Protein AF-A0A2A9JYS4-F1 (afdb_monomer)

Nearest PDB structures (foldseek):
  7wzg-assembly1_A  TM=6.982E-01  e=6.400E-04  Streptomyces sp.
  1y8c-assembly1_A  TM=6.536E-01  e=2.222E-03  Clostridium acetobutylicum ATCC 824
  7pd7-assembly1_A  TM=6.874E-01  e=1.437E-02  Chondromyces crocatus
  5bsz-assembly1_A  TM=6.233E-01  e=2.530E-02  Streptoalloteichus sp. ATCC 53650
  6uk5-assembly1_B  TM=5.119E-01  e=2.018E-02  Micromonospora echinospora

Radius of gyration: 18.84 Å; Cα contacts (8 Å, |Δi|>4): 203; chains: 1; bounding box: 40×36×52 Å

Secondary structure (DSSP, 8-state):
----HHHHHHHHT--TT-----S-GGGS-TT--S-----STTSB---S----EEEEEEEETTEEEEEEEEEPPP-TTSEEEEEEEEEETTTTEEEEEEEEEEB--HHHHHHHHHHTTEEEEEEESSTT-PBP-TTT-S--EEEEEETT-

pLDDT: mean 81.24, std 11.83, range [40.53, 94.44]

Sequence (149 aa):
MHLDPAETNRRAYDDARVEWRRGTAELIEPASADPVIMSGNVAMHLIGQDWQQEPTERTTAAGRLVESEATSTPDADGVVVHRWRTEYSDEGVVREGEEHLQFRSVEQVTEDLAAAGLAVDRVWSDWHGRPFDAAEHPLMIIEACPQGA

Solvent-accessible surface area (backbone atoms only — not comparable to full-atom values): 9393 Å² total; per-residue (Å²): 133,87,71,54,69,69,59,52,52,48,66,77,67,69,44,101,89,58,86,86,81,92,78,64,75,85,80,54,66,86,86,75,57,95,76,86,85,88,77,67,88,79,68,37,46,78,78,90,70,83,62,63,36,73,79,42,80,48,82,51,98,92,42,45,35,38,40,31,35,39,55,52,74,59,50,98,84,35,39,23,47,39,36,42,38,40,30,35,63,84,75,74,44,76,49,72,53,76,45,84,39,53,52,51,54,74,65,55,50,48,51,55,36,42,77,70,47,29,40,76,78,46,56,16,40,46,99,84,68,43,74,52,46,85,92,81,42,56,46,75,46,79,42,65,45,68,66,86,119

Structure (mmCIF, N/CA/C/O backbone):
data_AF-A0A2A9JYS4-F1
#
_entry.id   AF-A0A2A9JYS4-F1
#
loop_
_atom_site.group_PDB
_atom_site.id
_atom_site.type_symbol
_atom_site.label_atom_id
_atom_site.label_alt_id
_atom_site.label_comp_id
_atom_site.label_asym_id
_atom_site.label_entity_id
_atom_site.label_seq_id
_atom_site.pdbx_PDB_ins_code
_atom_site.Cartn_x
_atom_site.Cartn_y
_atom_site.Cartn_z
_atom_site.occupancy
_atom_site.B_iso_or_equiv
_atom_site.auth_seq_id
_atom_site.auth_comp_id
_atom_site.auth_asym_id
_atom_site.auth_atom_id
_atom_site.pdbx_PDB_model_num
ATOM 1 N N . MET A 1 1 ? -20.235 -9.780 18.565 1.00 40.53 1 MET A N 1
ATOM 2 C CA . MET A 1 1 ? -19.230 -10.552 17.801 1.00 40.53 1 MET A CA 1
ATOM 3 C C . MET A 1 1 ? -18.715 -9.626 16.714 1.00 40.53 1 MET A C 1
ATOM 5 O O . MET A 1 1 ? -19.437 -9.395 15.753 1.00 40.53 1 MET A O 1
ATOM 9 N N . HIS A 1 2 ? -17.565 -8.987 16.932 1.00 49.06 2 HIS A N 1
ATOM 10 C CA . HIS A 1 2 ? -16.958 -8.103 15.937 1.00 49.06 2 HIS A CA 1
ATOM 11 C C . HIS A 1 2 ? -16.395 -8.986 14.818 1.00 49.06 2 HIS A C 1
ATOM 13 O O . HIS A 1 2 ? -15.565 -9.855 15.090 1.00 49.06 2 HIS A O 1
ATOM 19 N N . LEU A 1 3 ? -16.940 -8.857 13.609 1.00 52.09 3 LEU A N 1
ATOM 20 C CA . LEU A 1 3 ? -16.437 -9.571 12.439 1.00 52.09 3 LEU A CA 1
ATOM 21 C C . LEU A 1 3 ? -15.068 -8.996 12.070 1.00 52.09 3 LEU A C 1
ATOM 23 O O . LEU A 1 3 ? -14.840 -7.799 12.221 1.00 52.09 3 LEU A O 1
ATOM 27 N N . ASP A 1 4 ? -14.178 -9.853 11.577 1.00 67.25 4 ASP A N 1
ATOM 28 C CA . ASP A 1 4 ? -12.921 -9.435 10.956 1.00 67.25 4 ASP A CA 1
ATOM 29 C C . ASP A 1 4 ? -13.219 -8.343 9.898 1.00 67.25 4 ASP A C 1
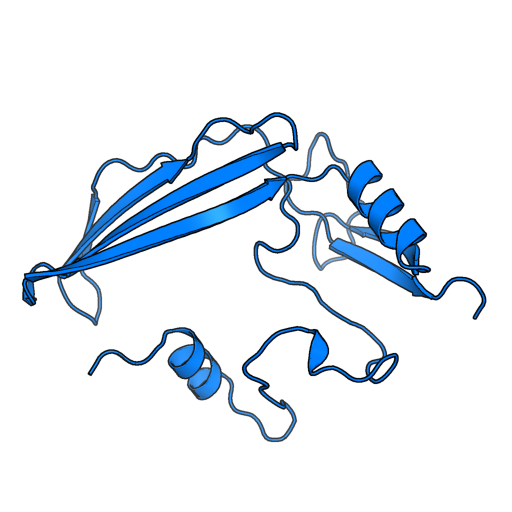ATOM 31 O O . ASP A 1 4 ? -14.125 -8.539 9.073 1.00 67.25 4 ASP A O 1
ATOM 35 N N . PRO A 1 5 ? -12.526 -7.186 9.903 1.00 58.88 5 PRO A N 1
ATOM 36 C CA . PRO A 1 5 ? -12.683 -6.155 8.878 1.00 58.88 5 PRO A CA 1
ATOM 37 C C . PRO A 1 5 ? -12.588 -6.704 7.448 1.00 58.88 5 PRO A C 1
ATOM 39 O O . PRO A 1 5 ? -13.357 -6.287 6.579 1.00 58.88 5 PRO A O 1
ATOM 42 N N . ALA A 1 6 ? -11.727 -7.700 7.208 1.00 67.00 6 ALA A N 1
ATOM 43 C CA . ALA A 1 6 ? -11.624 -8.367 5.912 1.00 67.00 6 ALA A CA 1
ATOM 44 C C . ALA A 1 6 ? -12.916 -9.117 5.548 1.00 67.00 6 ALA A C 1
ATOM 46 O O . ALA A 1 6 ? -13.370 -9.082 4.403 1.00 67.00 6 ALA A O 1
ATOM 47 N N . GLU A 1 7 ? -13.560 -9.753 6.527 1.00 71.75 7 GLU A N 1
ATOM 48 C CA . GLU A 1 7 ? -14.829 -10.451 6.327 1.00 71.75 7 GLU A CA 1
ATOM 49 C C . GLU A 1 7 ? -16.001 -9.474 6.142 1.00 71.75 7 GLU A C 1
ATOM 51 O O . GLU A 1 7 ? -16.920 -9.748 5.367 1.00 71.75 7 GLU A O 1
ATOM 56 N N . THR A 1 8 ? -15.946 -8.313 6.797 1.00 72.50 8 THR A N 1
ATOM 57 C CA . THR A 1 8 ? -16.911 -7.222 6.603 1.00 72.50 8 THR A CA 1
ATOM 58 C C . THR A 1 8 ? -16.819 -6.652 5.186 1.00 72.50 8 THR A C 1
ATOM 60 O O . THR A 1 8 ? -17.840 -6.553 4.504 1.00 72.50 8 THR A O 1
ATOM 63 N N . ASN A 1 9 ? -15.606 -6.364 4.704 1.00 69.38 9 ASN A N 1
ATOM 64 C CA . ASN A 1 9 ? -15.373 -5.885 3.340 1.00 69.38 9 ASN A CA 1
ATOM 65 C C . ASN A 1 9 ? -15.797 -6.917 2.292 1.00 69.38 9 ASN A C 1
ATOM 67 O O . ASN A 1 9 ? -16.526 -6.571 1.364 1.00 69.38 9 ASN A O 1
ATOM 71 N N . ARG A 1 10 ? -15.430 -8.195 2.471 1.00 78.62 10 ARG A N 1
ATOM 72 C CA . ARG A 1 10 ? -15.862 -9.272 1.570 1.00 78.62 10 ARG A CA 1
ATOM 73 C C . ARG A 1 10 ? -17.378 -9.284 1.401 1.00 78.62 10 ARG A C 1
ATOM 75 O O . ARG A 1 10 ? -17.862 -9.345 0.283 1.00 78.62 10 ARG A O 1
ATOM 82 N N . ARG A 1 11 ? -18.132 -9.214 2.505 1.00 76.06 11 ARG A N 1
ATOM 83 C CA . ARG A 1 11 ? -19.605 -9.238 2.467 1.00 76.06 11 ARG A CA 1
ATOM 84 C C . ARG A 1 11 ? -20.202 -8.009 1.787 1.00 76.06 11 ARG A C 1
ATOM 86 O O . ARG A 1 11 ? -21.232 -8.135 1.137 1.00 76.06 11 ARG A O 1
ATOM 93 N N . ALA A 1 12 ? -19.589 -6.838 1.955 1.00 76.44 12 ALA A N 1
ATOM 94 C CA . ALA A 1 12 ? -20.065 -5.603 1.336 1.00 76.44 12 ALA A CA 1
ATOM 95 C C . ALA A 1 12 ? -19.905 -5.605 -0.197 1.00 76.44 12 ALA A C 1
ATOM 97 O O . ALA A 1 12 ? -20.686 -4.951 -0.885 1.00 76.44 12 ALA A O 1
ATOM 98 N N . TYR A 1 13 ? -18.929 -6.355 -0.719 1.00 78.38 13 TYR A N 1
ATOM 99 C CA . TYR A 1 13 ? -18.567 -6.394 -2.139 1.00 78.38 13 TYR A CA 1
ATOM 100 C C . TYR A 1 13 ? -18.626 -7.814 -2.740 1.00 78.38 13 TYR A C 1
ATOM 102 O O . TYR A 1 13 ? -17.933 -8.106 -3.714 1.00 78.38 13 TYR A O 1
ATOM 110 N N . ASP A 1 14 ? -19.424 -8.711 -2.150 1.00 82.50 14 ASP A N 1
ATOM 111 C CA . ASP A 1 14 ? -19.579 -10.096 -2.611 1.00 82.50 14 ASP A CA 1
ATOM 112 C C . ASP A 1 14 ? -20.381 -10.104 -3.928 1.00 82.50 14 ASP A C 1
ATOM 114 O O . ASP A 1 14 ? -21.553 -9.723 -3.961 1.00 82.50 14 ASP A O 1
ATOM 118 N N . ASP A 1 15 ? -19.746 -10.505 -5.028 1.00 89.56 15 ASP A N 1
ATOM 119 C CA . ASP A 1 15 ? -20.328 -10.567 -6.374 1.00 89.56 15 ASP A CA 1
ATOM 120 C C . ASP A 1 15 ? -19.851 -11.859 -7.047 1.00 89.56 15 ASP A C 1
ATOM 122 O O . ASP A 1 15 ? -18.709 -12.275 -6.866 1.00 89.56 15 ASP A O 1
ATOM 126 N N . ALA A 1 16 ? -20.702 -12.491 -7.861 1.00 88.94 16 ALA A N 1
ATOM 127 C CA . ALA A 1 16 ? -20.376 -13.745 -8.550 1.00 88.94 16 ALA A CA 1
ATOM 128 C C . ALA A 1 16 ? -19.165 -13.643 -9.503 1.00 88.94 16 ALA A C 1
ATOM 130 O O . ALA A 1 16 ? -18.637 -14.665 -9.935 1.00 88.94 16 ALA A O 1
ATOM 131 N N . ARG A 1 17 ? -18.743 -12.424 -9.854 1.00 89.81 17 ARG A N 1
ATOM 132 C CA . ARG A 1 17 ? -17.567 -12.136 -10.686 1.00 89.81 17 ARG A CA 1
ATOM 133 C C . ARG A 1 17 ? -16.278 -11.961 -9.879 1.00 89.81 17 ARG A C 1
ATOM 135 O O . ARG A 1 17 ? -15.228 -11.777 -10.485 1.00 89.81 17 ARG A O 1
ATOM 142 N N . VAL A 1 18 ? -16.350 -11.971 -8.548 1.00 86.81 18 VAL A N 1
ATOM 143 C CA . VAL A 1 18 ? -15.218 -11.703 -7.655 1.00 86.81 18 VAL A CA 1
ATOM 144 C C . VAL A 1 18 ? -14.903 -12.951 -6.837 1.00 86.81 18 VAL A C 1
ATOM 146 O O . VAL A 1 18 ? -15.720 -13.418 -6.046 1.00 86.81 18 VAL A O 1
ATOM 149 N N . GLU A 1 19 ? -13.690 -13.477 -6.997 1.00 87.62 19 GLU A N 1
ATOM 150 C CA . GLU A 1 19 ? -13.173 -14.542 -6.142 1.00 87.62 19 GLU A CA 1
ATOM 151 C C . GLU A 1 19 ? -12.346 -13.942 -4.999 1.00 87.62 19 GLU A C 1
ATOM 153 O O . GLU A 1 19 ? -11.346 -13.262 -5.223 1.00 87.62 19 GLU A O 1
ATOM 158 N N . TRP A 1 20 ? -12.742 -14.227 -3.759 1.00 86.38 20 TRP A N 1
ATOM 159 C CA . TRP A 1 20 ? -12.010 -13.805 -2.567 1.00 86.38 20 TRP A CA 1
ATOM 160 C C . TRP A 1 20 ? -11.139 -14.946 -2.040 1.00 86.38 20 TRP A C 1
ATOM 162 O O . TRP A 1 20 ? -11.658 -15.966 -1.583 1.00 86.38 20 TRP A O 1
ATOM 172 N N . ARG A 1 21 ? -9.816 -14.757 -2.038 1.00 85.94 21 ARG A N 1
ATOM 173 C CA . ARG A 1 21 ? -8.851 -15.709 -1.464 1.00 85.94 21 ARG A CA 1
ATOM 174 C C . ARG A 1 21 ? -8.240 -15.141 -0.186 1.00 85.94 21 ARG A C 1
ATOM 176 O O . ARG A 1 21 ? -7.667 -14.057 -0.201 1.00 85.94 21 ARG A O 1
ATOM 183 N N . ARG A 1 22 ? -8.342 -15.875 0.927 1.00 83.31 22 ARG A N 1
ATOM 184 C CA . ARG A 1 22 ? -7.652 -15.537 2.183 1.00 83.31 22 ARG A CA 1
ATOM 185 C C . ARG A 1 22 ? -6.298 -16.242 2.221 1.00 83.31 22 ARG A C 1
ATOM 187 O O . ARG A 1 22 ? -6.262 -17.463 2.335 1.00 83.31 22 ARG A O 1
ATOM 194 N N . GLY A 1 23 ? -5.208 -15.481 2.187 1.00 82.62 23 GLY A N 1
ATOM 195 C CA . GLY A 1 23 ? -3.847 -16.005 2.297 1.00 82.62 23 GLY A CA 1
ATOM 196 C C . GLY A 1 23 ? -2.808 -15.017 1.780 1.00 82.62 23 GLY A C 1
ATOM 197 O O . GLY A 1 23 ? -3.050 -13.813 1.772 1.00 82.62 23 GLY A O 1
ATOM 198 N N . THR A 1 24 ? -1.656 -15.535 1.364 1.00 79.12 24 THR A N 1
ATOM 199 C CA . THR A 1 24 ? -0.586 -14.770 0.710 1.00 79.12 24 THR A CA 1
ATOM 200 C C . THR A 1 24 ? -0.737 -14.835 -0.813 1.00 79.12 24 THR A C 1
ATOM 202 O O . THR A 1 24 ? -1.517 -15.633 -1.341 1.00 79.12 24 THR A O 1
ATOM 205 N N . ALA A 1 25 ? 0.034 -14.018 -1.537 1.00 74.88 25 ALA A N 1
ATOM 206 C CA . ALA A 1 25 ? 0.056 -14.032 -3.003 1.00 74.88 25 ALA A CA 1
ATOM 207 C C . ALA A 1 25 ? 0.495 -15.387 -3.600 1.00 74.88 25 ALA A C 1
ATOM 209 O O . ALA A 1 25 ? 0.239 -15.642 -4.769 1.00 74.88 25 ALA A O 1
ATOM 210 N N . GLU A 1 26 ? 1.076 -16.286 -2.797 1.00 81.50 26 GLU A N 1
ATOM 211 C CA . GLU A 1 26 ? 1.437 -17.654 -3.200 1.00 81.50 26 GLU A CA 1
ATOM 212 C C . GLU A 1 26 ? 0.223 -18.504 -3.619 1.00 81.50 26 GLU A C 1
ATOM 214 O O . GLU A 1 26 ? 0.382 -19.523 -4.282 1.00 81.50 26 GLU A O 1
ATOM 219 N N . LEU A 1 27 ? -0.999 -18.089 -3.262 1.00 84.69 27 LEU A N 1
ATOM 220 C CA . LEU A 1 27 ? -2.245 -18.722 -3.716 1.00 84.69 27 LEU A CA 1
ATOM 221 C C . LEU A 1 27 ? -2.661 -18.312 -5.143 1.00 84.69 27 LEU A C 1
ATOM 223 O O . LEU A 1 27 ? -3.727 -18.719 -5.619 1.00 84.69 27 LEU A O 1
ATOM 227 N N . ILE A 1 28 ? -1.897 -17.442 -5.803 1.00 83.38 28 ILE A N 1
ATOM 228 C CA . ILE A 1 28 ? -2.181 -16.951 -7.151 1.00 83.38 28 ILE A CA 1
ATOM 229 C C . ILE A 1 28 ? -1.248 -17.671 -8.123 1.00 83.38 28 ILE A C 1
ATOM 231 O O . ILE A 1 28 ? -0.033 -17.501 -8.073 1.00 83.38 28 ILE A O 1
ATOM 235 N N . GLU A 1 29 ? -1.830 -18.470 -9.018 1.00 85.50 29 GLU A N 1
ATOM 236 C CA . GLU A 1 29 ? -1.083 -19.137 -10.087 1.00 85.50 29 GLU A CA 1
ATOM 237 C C . GLU A 1 29 ? -0.360 -18.091 -10.960 1.00 85.50 29 GLU A C 1
ATOM 239 O O . GLU A 1 29 ? -0.981 -17.088 -11.346 1.00 85.50 29 GLU A O 1
ATOM 244 N N . PRO A 1 30 ? 0.923 -18.294 -11.306 1.00 78.75 30 PRO A N 1
ATOM 245 C CA . PRO A 1 30 ? 1.646 -17.387 -12.191 1.00 78.75 30 PRO A CA 1
ATOM 246 C C . PRO A 1 30 ? 0.905 -17.165 -13.516 1.00 78.75 30 PRO A C 1
ATOM 248 O O . PRO A 1 30 ? 0.377 -18.108 -14.103 1.00 78.75 30 PRO A O 1
ATOM 251 N N . ALA A 1 31 ? 0.875 -15.916 -13.992 1.00 78.50 31 ALA A N 1
ATOM 252 C CA . ALA A 1 31 ? 0.206 -15.515 -15.237 1.00 78.50 31 ALA A CA 1
ATOM 253 C C . ALA A 1 31 ? -1.301 -15.867 -15.321 1.00 78.50 31 ALA A C 1
ATOM 255 O O . ALA A 1 31 ? -1.849 -15.992 -16.413 1.00 78.50 31 ALA A O 1
ATOM 256 N N . SER A 1 32 ? -1.989 -16.011 -14.180 1.00 84.31 32 SER A N 1
ATOM 257 C CA . SER A 1 32 ? -3.441 -16.271 -14.136 1.00 84.31 32 SER A CA 1
ATOM 258 C C . SER A 1 32 ? -4.326 -15.020 -14.241 1.00 84.31 32 SER A C 1
ATOM 260 O O . SER A 1 32 ? -5.551 -15.143 -14.232 1.00 84.31 32 SER A O 1
ATOM 262 N N . ALA A 1 33 ? -3.729 -13.830 -14.352 1.00 81.94 33 ALA A N 1
ATOM 263 C CA . ALA A 1 33 ? -4.426 -12.556 -14.496 1.00 81.94 33 ALA A CA 1
ATOM 264 C C . ALA A 1 33 ? -3.744 -11.678 -15.555 1.00 81.94 33 ALA A C 1
ATOM 266 O O . ALA A 1 33 ? -2.516 -11.682 -15.651 1.00 81.94 33 ALA A O 1
ATOM 267 N N . ASP A 1 34 ? -4.542 -10.917 -16.313 1.00 77.94 34 ASP A N 1
ATOM 268 C CA . ASP A 1 34 ? -4.040 -9.980 -17.326 1.00 77.94 34 ASP A CA 1
ATOM 269 C C . ASP A 1 34 ? -3.415 -8.728 -16.664 1.00 77.94 34 ASP A C 1
ATOM 271 O O . ASP A 1 34 ? -2.266 -8.408 -16.961 1.00 77.94 34 ASP A O 1
ATOM 275 N N . PRO A 1 35 ? -4.101 -8.051 -15.714 1.00 78.75 35 PRO A N 1
ATOM 276 C CA . PRO A 1 35 ? -3.457 -7.135 -14.776 1.00 78.75 35 PRO A CA 1
ATOM 277 C C . PRO A 1 35 ? -3.441 -7.678 -13.340 1.00 78.75 35 PRO A C 1
ATOM 279 O O . PRO A 1 35 ? -4.407 -8.275 -12.860 1.00 78.75 35 PRO A O 1
ATOM 282 N N . VAL A 1 36 ? -2.375 -7.358 -12.606 1.00 76.62 36 VAL A N 1
ATOM 283 C CA . VAL A 1 36 ? -2.320 -7.492 -11.144 1.00 76.62 36 VAL A CA 1
ATOM 284 C C . VAL A 1 36 ? -2.295 -6.095 -10.537 1.00 76.62 36 VAL A C 1
ATOM 286 O O . VAL A 1 36 ? -1.443 -5.281 -10.877 1.00 76.62 36 VAL A O 1
ATOM 289 N N . ILE A 1 37 ? -3.229 -5.817 -9.627 1.00 72.75 37 ILE A N 1
ATOM 290 C CA . ILE A 1 37 ? -3.283 -4.550 -8.895 1.00 72.75 37 ILE A CA 1
ATOM 291 C C . ILE A 1 37 ? -2.839 -4.812 -7.458 1.00 72.75 37 ILE A C 1
ATOM 293 O O . ILE A 1 37 ? -3.496 -5.545 -6.721 1.00 72.75 37 ILE A O 1
ATOM 297 N N . MET A 1 38 ? -1.740 -4.182 -7.050 1.00 69.56 38 MET A N 1
ATOM 298 C CA . MET A 1 38 ? -1.296 -4.152 -5.657 1.00 69.56 38 MET A CA 1
ATOM 299 C C . MET A 1 38 ? -1.726 -2.813 -5.055 1.00 69.56 38 MET A C 1
ATOM 301 O O . MET A 1 38 ? -1.036 -1.809 -5.188 1.00 69.56 38 MET A O 1
ATOM 305 N N . SER A 1 39 ? -2.912 -2.789 -4.444 1.00 60.16 39 SER A N 1
ATOM 306 C CA . SER A 1 39 ? -3.493 -1.603 -3.801 1.00 60.16 39 SER A CA 1
ATOM 307 C C . SER A 1 39 ? -3.696 -1.830 -2.303 1.00 60.16 39 SER A C 1
ATOM 309 O O . SER A 1 39 ? -4.019 -2.940 -1.885 1.00 60.16 39 SER A O 1
ATOM 311 N N . GLY A 1 40 ? -3.553 -0.773 -1.506 1.00 53.66 40 GLY A N 1
ATOM 312 C CA . GLY A 1 40 ? -3.313 -0.857 -0.059 1.00 53.66 40 GLY A CA 1
ATOM 313 C C . GLY A 1 40 ? -1.832 -0.614 0.219 1.00 53.66 40 GLY A C 1
ATOM 314 O O . GLY A 1 40 ? -1.067 -0.560 -0.735 1.00 53.66 40 GLY A O 1
ATOM 315 N N . ASN A 1 41 ? -1.433 -0.425 1.477 1.00 56.69 41 ASN A N 1
ATOM 316 C CA . ASN A 1 41 ? -0.102 0.021 1.943 1.00 56.69 41 ASN A CA 1
ATOM 317 C C . ASN A 1 41 ? 1.091 -0.921 1.597 1.00 56.69 41 ASN A C 1
ATOM 319 O O . ASN A 1 41 ? 1.969 -1.164 2.414 1.00 56.69 41 ASN A O 1
ATOM 323 N N . VAL A 1 42 ? 1.114 -1.492 0.396 1.00 54.91 42 VAL A N 1
ATOM 324 C CA . VAL A 1 42 ? 1.987 -2.560 -0.098 1.00 54.91 42 VAL A CA 1
ATOM 325 C C . VAL A 1 42 ? 3.248 -1.984 -0.760 1.00 54.91 42 VAL A C 1
ATOM 327 O O . VAL A 1 42 ? 4.326 -2.576 -0.701 1.00 54.91 42 VAL A O 1
ATOM 330 N N . ALA A 1 43 ? 3.139 -0.796 -1.352 1.00 51.97 43 ALA A N 1
ATOM 331 C CA . ALA A 1 43 ? 4.260 0.064 -1.706 1.00 51.97 43 ALA A CA 1
ATOM 332 C C . ALA A 1 43 ? 3.798 1.503 -1.490 1.00 51.97 43 ALA A C 1
ATOM 334 O O . ALA A 1 43 ? 2.957 2.008 -2.232 1.00 51.97 43 ALA A O 1
ATOM 335 N N . MET A 1 44 ? 4.276 2.137 -0.427 1.00 54.88 44 MET A N 1
ATOM 336 C CA . MET A 1 44 ? 3.915 3.516 -0.125 1.00 54.88 44 MET A CA 1
ATOM 337 C C . MET A 1 44 ? 5.086 4.444 -0.430 1.00 54.88 44 MET A C 1
ATOM 339 O O . MET A 1 44 ? 6.242 4.087 -0.214 1.00 54.88 44 MET A O 1
ATOM 343 N N . HIS A 1 45 ? 4.772 5.657 -0.874 1.00 50.03 45 HIS A N 1
ATOM 344 C CA . HIS A 1 45 ? 5.679 6.800 -0.857 1.00 50.03 45 HIS A CA 1
ATOM 345 C C . HIS A 1 45 ? 5.110 7.793 0.161 1.00 50.0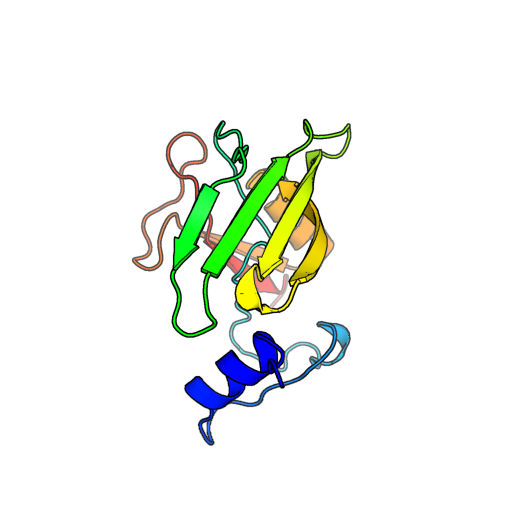3 45 HIS A C 1
ATOM 347 O O . HIS A 1 45 ? 3.960 8.207 0.036 1.00 50.03 45 HIS A O 1
ATOM 353 N N . LEU A 1 46 ? 5.860 8.138 1.210 1.00 52.91 46 LEU A N 1
ATOM 354 C CA . LEU A 1 46 ? 5.455 9.187 2.150 1.00 52.91 46 LEU A CA 1
ATOM 355 C C . LEU A 1 46 ? 6.356 10.397 1.976 1.00 52.91 46 LEU A C 1
ATOM 357 O O . LEU A 1 46 ? 7.568 10.326 2.165 1.00 52.91 46 LEU A O 1
ATOM 361 N N . ILE A 1 47 ? 5.734 11.539 1.700 1.00 49.16 47 ILE A N 1
ATOM 362 C CA . ILE A 1 47 ? 6.394 12.836 1.778 1.00 49.16 47 ILE A CA 1
ATOM 363 C C . ILE A 1 47 ? 6.131 13.400 3.176 1.00 49.16 47 ILE A C 1
ATOM 365 O O . ILE A 1 47 ? 5.085 13.992 3.424 1.00 49.16 47 ILE A O 1
ATOM 369 N N . GLY A 1 48 ? 7.082 13.197 4.093 1.00 52.72 48 GLY A N 1
ATOM 370 C CA . GLY A 1 48 ? 7.255 14.027 5.293 1.00 52.72 48 GLY A CA 1
ATOM 371 C C . GLY A 1 48 ? 6.021 14.247 6.177 1.00 52.72 48 GLY A C 1
ATOM 372 O O . GLY A 1 48 ? 5.818 15.366 6.647 1.00 52.72 48 GLY A O 1
ATOM 373 N N . GLN A 1 49 ? 5.182 13.233 6.398 1.00 55.31 49 GLN A N 1
ATOM 374 C CA . GLN A 1 49 ? 4.107 13.304 7.391 1.00 55.31 49 GLN A CA 1
ATOM 375 C C . GLN A 1 49 ? 4.422 12.360 8.550 1.00 55.31 49 GLN A C 1
ATOM 377 O O . GLN A 1 49 ? 4.529 11.152 8.351 1.00 55.31 49 GLN A O 1
ATOM 382 N N . ASP A 1 50 ? 4.546 12.918 9.753 1.00 61.53 50 ASP A N 1
ATOM 383 C CA . ASP A 1 50 ? 4.513 12.151 10.994 1.00 61.53 50 ASP A CA 1
ATOM 384 C C . ASP A 1 50 ? 3.091 11.609 11.174 1.00 61.53 50 ASP A C 1
ATOM 386 O O . ASP A 1 50 ? 2.155 12.371 11.419 1.00 61.53 50 ASP A O 1
ATOM 390 N N . TRP A 1 51 ? 2.910 10.294 11.045 1.00 68.25 51 TRP A N 1
ATOM 391 C CA . TRP A 1 51 ? 1.656 9.618 11.397 1.00 68.25 51 TRP A CA 1
ATOM 392 C C . TRP A 1 51 ? 1.634 9.382 12.908 1.00 68.25 51 TRP A C 1
ATOM 394 O O . TRP A 1 51 ? 1.696 8.264 13.416 1.00 68.25 51 TRP A O 1
ATOM 404 N N . GLN A 1 52 ? 1.648 10.500 13.626 1.00 79.88 52 GLN A N 1
ATOM 405 C CA . GLN A 1 52 ? 1.555 10.566 15.072 1.00 79.88 52 GLN A CA 1
ATOM 406 C C . GLN A 1 52 ? 0.175 11.107 15.412 1.00 79.88 52 GLN A C 1
ATOM 408 O O . GLN A 1 52 ? -0.151 12.259 15.111 1.00 79.88 52 GLN A O 1
ATOM 413 N N . GLN A 1 53 ? -0.631 10.274 16.053 1.00 84.25 53 GLN A N 1
ATOM 414 C CA . GLN A 1 53 ? -1.924 10.657 16.583 1.00 84.25 53 GLN A CA 1
ATOM 415 C C . GLN A 1 53 ? -1.938 10.380 18.084 1.00 84.25 53 GLN A C 1
ATOM 417 O O . GLN A 1 53 ? -2.043 9.232 18.523 1.00 84.25 53 GLN A O 1
ATOM 422 N N . GLU A 1 54 ? -1.898 11.456 18.871 1.00 92.19 54 GLU A N 1
ATOM 423 C CA . GLU A 1 54 ? -2.233 11.395 20.295 1.00 92.19 54 GLU A CA 1
ATOM 424 C C . GLU A 1 54 ? -3.650 10.828 20.482 1.00 92.19 54 GLU A C 1
ATOM 426 O O . GLU A 1 54 ? -4.501 11.058 19.623 1.00 92.19 54 GLU A O 1
ATOM 431 N N . PRO A 1 55 ? -3.949 10.121 21.586 1.00 93.44 55 PRO A N 1
ATOM 432 C CA . PRO A 1 55 ? -5.251 9.495 21.792 1.00 93.44 55 PRO A CA 1
ATOM 433 C C . PRO A 1 55 ? -6.429 10.443 21.517 1.00 93.44 55 PRO A C 1
ATOM 435 O O . PRO A 1 55 ? -6.601 11.456 22.199 1.00 93.44 55 PRO A O 1
ATOM 438 N N . THR A 1 56 ? -7.259 10.102 20.530 1.00 94.06 56 THR A N 1
ATOM 439 C CA . THR A 1 56 ? -8.490 10.836 20.207 1.00 94.06 56 THR A CA 1
ATOM 440 C C . THR A 1 56 ? -9.717 9.964 20.417 1.00 94.06 56 THR A C 1
ATOM 442 O O . THR A 1 56 ? -9.676 8.749 20.238 1.00 94.06 56 THR A O 1
ATOM 445 N N . GLU A 1 57 ? -10.827 10.584 20.817 1.00 94.44 57 GLU A N 1
ATOM 446 C CA . GLU A 1 57 ? -12.096 9.882 21.001 1.00 94.44 57 GLU A CA 1
ATOM 447 C C . GLU A 1 57 ? -13.011 10.049 19.790 1.00 94.44 57 GLU A C 1
ATOM 449 O O . GLU A 1 57 ? -13.230 11.163 19.303 1.00 94.44 57 GLU A O 1
ATOM 454 N N . ARG A 1 58 ? -13.641 8.954 19.361 1.00 91.50 58 ARG A N 1
ATOM 455 C CA . ARG A 1 58 ? -14.618 8.961 18.270 1.00 91.50 58 ARG A CA 1
ATOM 456 C C . ARG A 1 58 ? -15.788 8.036 18.571 1.00 91.50 58 ARG A C 1
ATOM 458 O O . ARG A 1 58 ? -15.622 6.901 19.000 1.00 91.50 58 ARG A O 1
ATOM 465 N N . THR A 1 59 ? -17.005 8.519 18.327 1.00 88.56 59 THR A N 1
ATOM 466 C CA . THR A 1 59 ? -18.215 7.688 18.423 1.00 88.56 59 THR A CA 1
ATOM 467 C C . THR A 1 59 ? -18.526 7.080 17.063 1.00 88.56 59 THR A C 1
ATOM 469 O O . THR A 1 59 ? -18.623 7.794 16.066 1.00 88.56 59 THR A O 1
ATOM 472 N N . THR A 1 60 ? -18.697 5.762 17.025 1.00 83.12 60 THR A N 1
ATOM 473 C CA . THR A 1 60 ? -19.005 4.999 15.811 1.00 83.12 60 THR A CA 1
ATOM 474 C C . THR A 1 60 ? -20.256 4.147 16.011 1.00 83.12 60 THR A C 1
ATOM 476 O O . THR A 1 60 ? -20.784 4.045 17.116 1.00 83.12 60 THR A O 1
ATOM 479 N N . ALA A 1 61 ? -20.716 3.474 14.953 1.00 79.06 61 ALA A N 1
ATOM 480 C CA . ALA A 1 61 ? -21.775 2.471 15.074 1.00 79.06 61 ALA A CA 1
ATOM 481 C C . ALA A 1 61 ? -21.391 1.287 15.991 1.00 79.06 61 ALA A C 1
ATOM 483 O O . ALA A 1 61 ? -22.276 0.588 16.473 1.00 79.06 61 ALA A O 1
ATOM 484 N N . ALA A 1 62 ? -20.093 1.069 16.235 1.00 73.56 62 ALA A N 1
ATOM 485 C CA . ALA A 1 62 ? -19.574 0.045 17.139 1.00 73.56 62 ALA A CA 1
ATOM 486 C C . ALA A 1 62 ? -19.381 0.542 18.588 1.00 73.56 62 ALA A C 1
ATOM 488 O O . ALA A 1 62 ? -18.876 -0.211 19.411 1.00 73.56 62 ALA A O 1
ATOM 489 N N . GLY A 1 63 ? -19.769 1.785 18.900 1.00 83.50 63 GLY A N 1
ATOM 490 C CA . GLY A 1 63 ? -19.588 2.397 20.219 1.00 83.50 63 GLY A CA 1
ATOM 491 C C . GLY A 1 63 ? -18.504 3.473 20.245 1.00 83.50 63 GLY A C 1
ATOM 492 O O . GLY A 1 63 ? -18.033 3.939 19.196 1.00 83.50 63 GLY A O 1
ATOM 493 N N . ARG A 1 64 ? -18.146 3.906 21.456 1.00 90.69 64 ARG A N 1
ATOM 494 C CA . ARG A 1 64 ? -17.059 4.864 21.694 1.00 90.69 64 ARG A CA 1
ATOM 495 C C . ARG A 1 64 ? -15.704 4.178 21.553 1.00 90.69 64 ARG A C 1
ATOM 497 O O . ARG A 1 64 ? -15.452 3.156 22.189 1.00 90.69 64 ARG A O 1
ATOM 504 N N . LEU A 1 65 ? -14.842 4.783 20.744 1.00 92.44 65 LEU A N 1
ATOM 505 C CA . LEU A 1 65 ? -13.465 4.367 20.530 1.00 92.44 65 LEU A CA 1
ATOM 506 C C . LEU A 1 65 ? -12.508 5.446 21.040 1.00 92.44 65 LEU A C 1
ATOM 508 O O . LEU A 1 65 ? -12.786 6.635 20.865 1.00 92.44 65 LEU A O 1
ATOM 512 N N . VAL A 1 66 ? -11.381 5.029 21.612 1.00 94.00 66 VAL A N 1
ATOM 513 C CA . VAL A 1 66 ? -10.188 5.864 21.803 1.00 94.00 66 VAL A CA 1
ATOM 514 C C . VAL A 1 66 ? -9.085 5.314 20.908 1.00 94.00 66 VAL A C 1
ATOM 516 O O . VAL A 1 66 ? -8.720 4.146 21.032 1.00 94.00 66 VAL A O 1
ATOM 519 N N . GLU A 1 67 ? -8.577 6.130 19.992 1.00 92.19 67 GLU A N 1
ATOM 520 C CA . GLU A 1 67 ? -7.651 5.719 18.933 1.00 92.19 67 GLU A CA 1
ATOM 521 C C . GLU A 1 67 ? -6.350 6.523 19.023 1.00 92.19 67 GLU A C 1
ATOM 523 O O . GLU A 1 67 ? -6.377 7.752 19.127 1.00 92.19 67 GLU A O 1
ATOM 528 N N . SER A 1 68 ? -5.208 5.842 18.968 1.00 92.38 68 SER A N 1
ATOM 529 C CA . SER A 1 68 ? -3.881 6.464 18.902 1.00 92.38 68 SER A CA 1
ATOM 530 C C . SER A 1 68 ? -2.985 5.725 17.920 1.00 92.38 68 SER A C 1
ATOM 532 O O . SER A 1 68 ? -3.044 4.494 17.838 1.00 92.38 68 SER A O 1
ATOM 534 N N . GLU A 1 69 ? -2.114 6.471 17.254 1.00 92.12 69 GLU A N 1
ATOM 535 C CA . GLU A 1 69 ? -1.184 5.967 16.244 1.00 92.12 69 GLU A CA 1
ATOM 536 C C . GLU A 1 69 ? 0.198 6.575 16.469 1.00 92.12 69 GLU A C 1
ATOM 538 O O . GLU A 1 69 ? 0.319 7.731 16.876 1.00 92.12 69 GLU A O 1
ATOM 543 N N . ALA A 1 70 ? 1.244 5.793 16.220 1.00 88.50 70 ALA A N 1
ATOM 544 C CA . ALA A 1 70 ? 2.616 6.266 16.296 1.00 88.50 70 ALA A CA 1
ATOM 545 C C . ALA A 1 70 ? 3.494 5.581 15.253 1.00 88.50 70 ALA A C 1
ATOM 547 O O . ALA A 1 70 ? 3.459 4.359 15.101 1.00 88.50 70 ALA A O 1
ATOM 548 N N . THR A 1 71 ? 4.363 6.349 14.604 1.00 87.56 71 THR A N 1
ATOM 549 C CA . THR A 1 71 ? 5.381 5.829 13.685 1.00 87.56 71 THR A CA 1
ATOM 550 C C . THR A 1 71 ? 6.789 5.973 14.242 1.00 87.56 71 THR A C 1
ATOM 552 O O . THR A 1 71 ? 7.120 6.948 14.916 1.00 87.56 71 THR A O 1
ATOM 555 N N . SER A 1 72 ? 7.656 5.003 13.955 1.00 86.62 72 SER A N 1
ATOM 556 C CA . SER A 1 72 ? 9.096 5.178 14.152 1.00 86.62 72 SER A CA 1
ATOM 557 C C . SER A 1 72 ? 9.696 6.082 13.074 1.00 86.62 72 SER A C 1
ATOM 559 O O . SER A 1 72 ? 9.103 6.311 12.021 1.00 86.62 72 SER A O 1
ATOM 561 N N . THR A 1 73 ? 10.928 6.537 13.293 1.00 83.44 73 THR A N 1
ATOM 562 C CA . THR A 1 73 ? 11.777 6.945 12.169 1.00 83.44 73 THR A CA 1
ATOM 563 C C . THR A 1 73 ? 12.053 5.730 11.272 1.00 83.44 73 THR A C 1
ATOM 565 O O . THR A 1 73 ? 12.095 4.611 11.803 1.00 83.44 73 THR A O 1
ATOM 568 N N . PRO A 1 74 ? 12.271 5.916 9.957 1.00 82.44 74 PRO 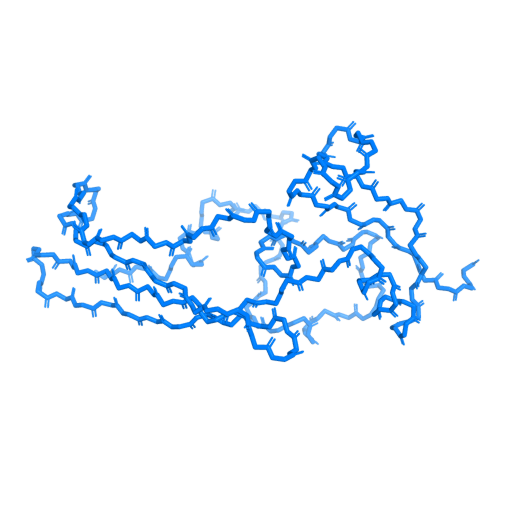A N 1
ATOM 569 C CA . PRO A 1 74 ? 12.743 4.839 9.097 1.00 82.44 74 PRO A CA 1
ATOM 570 C C . PRO A 1 74 ? 14.064 4.262 9.616 1.00 82.44 74 PRO A C 1
ATOM 572 O O . PRO A 1 74 ? 14.915 5.006 10.117 1.00 82.44 74 PRO A O 1
ATOM 575 N N . ASP A 1 75 ? 14.232 2.949 9.509 1.00 84.38 75 ASP A N 1
ATOM 576 C CA . ASP A 1 75 ? 15.505 2.283 9.767 1.00 84.38 75 ASP A CA 1
ATOM 577 C C . ASP A 1 75 ? 16.460 2.371 8.559 1.00 84.38 75 ASP A C 1
ATOM 579 O O . ASP A 1 75 ? 16.231 3.120 7.606 1.00 84.38 75 ASP A O 1
ATOM 583 N N . ALA A 1 76 ? 17.573 1.632 8.614 1.00 81.00 76 ALA A N 1
ATOM 584 C CA . ALA A 1 76 ? 18.584 1.628 7.557 1.00 81.00 76 ALA A CA 1
ATOM 585 C C . ALA A 1 76 ? 18.060 1.113 6.202 1.00 81.00 76 ALA A C 1
ATOM 587 O O . ALA A 1 76 ? 18.611 1.494 5.170 1.00 81.00 76 ALA A O 1
ATOM 588 N N . ASP A 1 77 ? 17.002 0.299 6.210 1.00 76.69 77 ASP A N 1
ATOM 589 C CA . ASP A 1 77 ? 16.364 -0.275 5.022 1.00 76.69 77 ASP A CA 1
ATOM 590 C C . ASP A 1 77 ? 15.124 0.535 4.590 1.00 76.69 77 ASP A C 1
ATOM 592 O O . ASP A 1 77 ? 14.395 0.149 3.671 1.00 76.69 77 ASP A O 1
ATOM 596 N N . GLY A 1 78 ? 14.878 1.679 5.243 1.00 75.75 78 GLY A N 1
ATOM 597 C CA . GLY A 1 78 ? 13.733 2.546 4.979 1.00 75.75 78 GLY A CA 1
ATOM 598 C C . GLY A 1 78 ? 12.414 2.018 5.549 1.00 75.75 78 GLY A C 1
ATOM 599 O O . GLY A 1 78 ? 11.345 2.481 5.140 1.00 75.75 78 GLY A O 1
ATOM 600 N N . VAL A 1 79 ? 12.462 1.057 6.478 1.00 82.88 79 VAL A N 1
ATOM 601 C CA . VAL A 1 79 ? 11.272 0.489 7.119 1.00 82.88 79 VAL A CA 1
ATOM 602 C C . VAL A 1 79 ? 10.853 1.350 8.307 1.00 82.88 79 VAL A C 1
ATOM 604 O O . VAL A 1 79 ? 11.655 1.712 9.165 1.00 82.88 79 VAL A O 1
ATOM 607 N N . VAL A 1 80 ? 9.564 1.662 8.370 1.00 84.06 80 VAL A N 1
ATOM 608 C CA . VAL A 1 80 ? 8.902 2.376 9.461 1.00 84.06 80 VAL A CA 1
ATOM 609 C C . VAL A 1 80 ? 7.961 1.418 10.168 1.00 84.06 80 VAL A C 1
ATOM 611 O O . VAL A 1 80 ? 7.134 0.759 9.542 1.00 84.06 80 VAL A O 1
ATOM 614 N N . VAL A 1 81 ? 8.038 1.382 11.493 1.00 87.56 81 VAL A N 1
ATOM 615 C CA . VAL A 1 81 ? 7.065 0.659 12.309 1.00 87.56 81 VAL A CA 1
ATOM 616 C C . VAL A 1 81 ? 5.918 1.602 12.637 1.00 87.56 81 VAL A C 1
ATOM 618 O O . VAL A 1 81 ? 6.113 2.581 13.359 1.00 87.56 81 VAL A O 1
ATOM 621 N N . HIS A 1 82 ? 4.733 1.296 12.120 1.00 87.06 82 HIS A N 1
ATOM 622 C CA . HIS A 1 82 ? 3.478 1.927 12.499 1.00 87.06 82 HIS A CA 1
ATOM 623 C C . HIS A 1 82 ? 2.826 1.117 13.620 1.00 87.06 82 HIS A C 1
ATOM 625 O O . HIS A 1 82 ? 2.631 -0.088 13.493 1.00 87.06 82 HIS A O 1
ATOM 631 N N . ARG A 1 83 ? 2.513 1.769 14.736 1.00 89.69 83 ARG A N 1
ATOM 632 C CA . ARG A 1 83 ? 1.811 1.180 15.875 1.00 89.69 83 ARG A CA 1
ATOM 633 C C . ARG A 1 83 ? 0.453 1.827 15.992 1.00 89.69 83 ARG A C 1
ATOM 635 O O . ARG A 1 83 ? 0.373 3.049 16.074 1.00 89.69 83 ARG A O 1
ATOM 642 N N . TRP A 1 84 ? -0.581 1.011 16.093 1.00 90.69 84 TRP A N 1
ATOM 643 C CA . TRP A 1 84 ? -1.937 1.480 16.323 1.00 90.69 84 TRP A CA 1
ATOM 644 C C . TRP A 1 84 ? -2.487 0.870 17.604 1.00 90.69 84 TRP A C 1
ATOM 646 O O . TRP A 1 84 ? -2.176 -0.267 17.973 1.00 90.69 84 TRP A O 1
ATOM 656 N N . ARG A 1 85 ? -3.325 1.641 18.290 1.00 92.44 85 ARG A N 1
ATOM 657 C CA . ARG A 1 85 ? -4.077 1.199 19.461 1.00 92.44 85 ARG A CA 1
ATOM 658 C C . ARG A 1 85 ? -5.493 1.753 19.380 1.00 92.44 85 ARG A C 1
ATOM 660 O O . ARG A 1 85 ? -5.687 2.958 19.247 1.00 92.44 85 ARG A O 1
ATOM 667 N N . THR A 1 86 ? -6.471 0.869 19.522 1.00 91.94 86 THR A N 1
ATOM 668 C CA . THR A 1 86 ? -7.900 1.176 19.570 1.00 91.94 86 THR A CA 1
ATOM 669 C C . THR A 1 86 ? -8.496 0.591 20.841 1.00 91.94 86 THR A C 1
ATOM 671 O O . THR A 1 86 ? -8.474 -0.619 21.065 1.00 91.94 86 THR A O 1
ATOM 674 N N . GLU A 1 87 ? -9.067 1.444 21.675 1.00 93.00 87 GLU A N 1
ATOM 675 C CA . GLU A 1 87 ? -9.798 1.063 22.876 1.00 93.00 87 GLU A CA 1
ATOM 676 C C . GLU A 1 87 ? -11.299 1.239 22.649 1.00 93.00 87 GLU A C 1
ATOM 678 O O . GLU A 1 87 ? -11.777 2.341 22.410 1.00 93.00 87 GLU A O 1
ATOM 683 N N . TYR A 1 88 ? -12.050 0.147 22.743 1.00 90.19 88 TYR A N 1
ATOM 684 C CA . TYR A 1 88 ? -13.506 0.116 22.692 1.00 90.19 88 TYR A CA 1
ATOM 685 C C . TYR A 1 88 ? -14.030 0.380 24.104 1.00 90.19 88 TYR A C 1
ATOM 687 O O . TYR A 1 88 ? -14.193 -0.551 24.898 1.00 90.19 88 TYR A O 1
ATOM 695 N N . SER A 1 89 ? -14.252 1.652 24.438 1.00 86.00 89 SER A N 1
ATOM 696 C CA . SER A 1 89 ? -14.529 2.099 25.810 1.00 86.00 89 SER A CA 1
ATOM 697 C C . SER A 1 89 ? -15.754 1.422 26.423 1.00 86.00 89 SER A C 1
ATOM 699 O O . SER A 1 89 ? -15.748 1.087 27.604 1.00 86.00 89 SER A O 1
ATOM 701 N N . ASP A 1 90 ? -16.788 1.182 25.615 1.00 83.12 90 ASP A N 1
ATOM 702 C CA . ASP A 1 90 ? -18.047 0.585 26.075 1.00 83.12 90 ASP A CA 1
ATOM 703 C C . ASP A 1 90 ? -17.894 -0.905 26.437 1.00 83.12 90 ASP A C 1
ATOM 705 O O . ASP A 1 90 ? -18.660 -1.439 27.240 1.00 83.12 90 ASP A O 1
ATOM 709 N N . GLU A 1 91 ? -16.890 -1.578 25.866 1.00 84.94 91 GLU A N 1
ATOM 710 C CA . GLU A 1 91 ? -16.616 -3.005 26.072 1.00 84.94 91 GLU A CA 1
ATOM 711 C C . GLU A 1 91 ? -15.393 -3.250 26.974 1.00 84.94 91 GLU A C 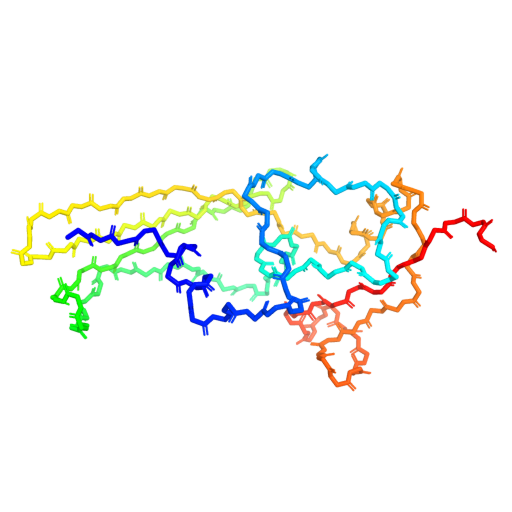1
ATOM 713 O O . GLU A 1 91 ? -15.151 -4.383 27.392 1.00 84.94 91 GLU A O 1
ATOM 718 N N . GLY A 1 92 ? -14.605 -2.208 27.269 1.00 86.12 92 GLY A N 1
ATOM 719 C CA . GLY A 1 92 ? -13.326 -2.324 27.975 1.00 86.12 92 GLY A CA 1
ATOM 720 C C . GLY A 1 92 ? -12.280 -3.137 27.203 1.00 86.12 92 GLY A C 1
ATOM 721 O O . GLY A 1 92 ? -11.378 -3.719 27.806 1.00 86.12 92 GLY A O 1
ATOM 722 N N . VAL A 1 93 ? -12.417 -3.231 25.876 1.00 89.12 93 VAL A N 1
ATOM 723 C CA . VAL A 1 93 ? -11.534 -4.025 25.012 1.00 89.12 93 VAL A CA 1
ATOM 724 C C . VAL A 1 93 ? -10.486 -3.118 24.387 1.00 89.12 93 VAL A C 1
ATOM 726 O O . VAL A 1 93 ? -10.823 -2.121 23.761 1.00 89.12 93 VAL A O 1
ATOM 729 N N . VAL A 1 94 ? -9.217 -3.507 24.482 1.00 91.38 94 VAL A N 1
ATOM 730 C CA . VAL A 1 94 ? -8.115 -2.853 23.767 1.00 91.38 94 VAL A CA 1
ATOM 731 C C . VAL A 1 94 ? -7.644 -3.769 22.646 1.00 91.38 94 VAL A C 1
ATOM 733 O O . VAL A 1 94 ? -7.465 -4.975 22.837 1.00 91.38 94 VAL A O 1
ATOM 736 N N . ARG A 1 95 ? -7.461 -3.190 21.465 1.00 89.69 95 ARG A N 1
ATOM 737 C CA . ARG A 1 95 ? -6.806 -3.801 20.315 1.00 89.69 95 ARG A CA 1
ATOM 738 C C . ARG A 1 95 ? -5.591 -2.964 19.977 1.00 89.69 95 ARG A C 1
ATOM 740 O O . ARG A 1 95 ? -5.675 -1.744 19.952 1.00 89.69 95 ARG A O 1
ATOM 747 N N . GLU A 1 96 ? -4.483 -3.626 19.724 1.00 93.75 96 GLU A N 1
ATOM 748 C CA . GLU A 1 96 ? -3.245 -2.984 19.319 1.00 93.75 96 GLU A CA 1
ATOM 749 C C . GLU A 1 96 ? -2.528 -3.877 18.320 1.00 93.75 96 GLU A C 1
ATOM 751 O O . GLU A 1 96 ? -2.743 -5.096 18.288 1.00 93.75 96 GLU A O 1
ATOM 756 N N . GLY A 1 97 ? -1.699 -3.259 17.496 1.00 87.19 97 GLY A N 1
ATOM 757 C CA . GLY A 1 97 ? -0.917 -3.956 16.499 1.00 87.19 97 GLY A CA 1
ATOM 758 C C . GLY A 1 97 ? 0.226 -3.102 15.991 1.00 87.19 97 GLY A C 1
ATOM 759 O O . GLY A 1 97 ? 0.279 -1.889 16.206 1.00 87.19 97 GLY A O 1
ATOM 760 N N . GLU A 1 98 ? 1.146 -3.778 15.319 1.00 89.50 98 GLU A N 1
ATOM 761 C CA . GLU A 1 98 ? 2.263 -3.154 14.631 1.00 89.50 98 GLU A CA 1
ATOM 762 C C . GLU A 1 98 ? 2.236 -3.567 13.161 1.00 89.50 98 GLU A C 1
ATOM 764 O O . GLU A 1 98 ? 1.943 -4.717 12.822 1.00 89.50 98 GLU A O 1
ATOM 769 N N . GLU A 1 99 ? 2.549 -2.615 12.296 1.00 83.00 99 GLU A N 1
ATOM 770 C CA . GLU A 1 99 ? 2.673 -2.787 10.859 1.00 83.00 99 GLU A CA 1
ATOM 771 C C . GLU A 1 99 ? 4.061 -2.301 10.446 1.00 83.00 99 GLU A C 1
ATOM 773 O O . GLU A 1 99 ? 4.494 -1.211 10.822 1.00 83.00 99 GLU A O 1
ATOM 778 N N . HIS A 1 100 ? 4.780 -3.119 9.682 1.00 83.50 100 HIS A N 1
ATOM 779 C CA . HIS A 1 100 ? 6.067 -2.731 9.114 1.00 83.50 100 HIS A CA 1
ATOM 780 C C . HIS A 1 100 ? 5.825 -2.182 7.714 1.00 83.50 100 HIS A C 1
ATOM 782 O O . HIS A 1 100 ? 5.512 -2.928 6.785 1.00 83.50 100 HIS A O 1
ATOM 788 N N . LEU A 1 101 ? 5.934 -0.867 7.587 1.00 79.31 101 LEU A N 1
ATOM 789 C CA . LEU A 1 101 ? 5.730 -0.140 6.346 1.00 79.31 101 LEU A CA 1
ATOM 790 C C . LEU A 1 101 ? 7.087 0.091 5.693 1.00 79.31 101 LEU A C 1
ATOM 792 O O . LEU A 1 101 ? 7.994 0.616 6.331 1.00 79.31 101 LEU A O 1
ATOM 796 N N . GLN A 1 102 ? 7.236 -0.275 4.424 1.00 76.69 102 GLN A N 1
ATOM 797 C CA . GLN A 1 102 ? 8.449 0.022 3.671 1.00 76.69 102 GLN A CA 1
ATOM 798 C C . GLN A 1 102 ? 8.159 1.103 2.636 1.00 76.69 102 GLN A C 1
ATOM 800 O O . GLN A 1 102 ? 7.363 0.899 1.712 1.00 76.69 102 GLN A O 1
ATOM 805 N N . PHE A 1 103 ? 8.828 2.244 2.792 1.00 74.25 103 PHE A N 1
ATOM 806 C CA . PHE A 1 103 ? 8.748 3.338 1.835 1.00 74.25 103 PHE A CA 1
ATOM 807 C C . PHE A 1 103 ? 9.830 3.157 0.784 1.00 74.25 103 PHE A C 1
ATOM 809 O O . PHE A 1 103 ? 11.013 3.094 1.111 1.00 74.25 103 PHE A O 1
ATOM 816 N N . ARG A 1 104 ? 9.415 3.033 -0.476 1.00 79.12 104 ARG A N 1
ATOM 817 C CA . ARG A 1 104 ? 10.321 2.786 -1.599 1.00 79.12 104 ARG A CA 1
ATOM 818 C C . ARG A 1 104 ? 10.176 3.890 -2.626 1.00 79.12 104 ARG A C 1
ATOM 820 O O . ARG A 1 104 ? 9.057 4.277 -2.961 1.00 79.12 104 ARG A O 1
ATOM 827 N N . SER A 1 105 ? 11.305 4.372 -3.132 1.00 82.62 105 SER A N 1
ATOM 828 C CA . SER A 1 105 ? 11.314 5.280 -4.272 1.00 82.62 105 SER A CA 1
ATOM 829 C C . SER A 1 105 ? 10.865 4.553 -5.543 1.00 82.62 105 SER A C 1
ATOM 831 O O . SER A 1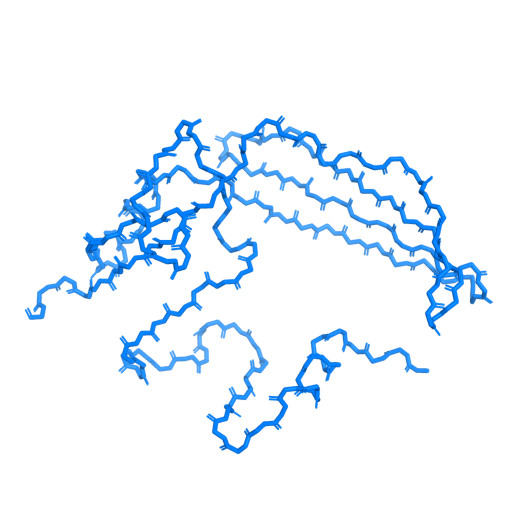 105 ? 10.888 3.321 -5.619 1.00 82.62 105 SER A O 1
ATOM 833 N N . VAL A 1 106 ? 10.479 5.313 -6.569 1.00 86.19 106 VAL A N 1
ATOM 834 C CA . VAL A 1 106 ? 10.126 4.736 -7.875 1.00 86.19 106 VAL A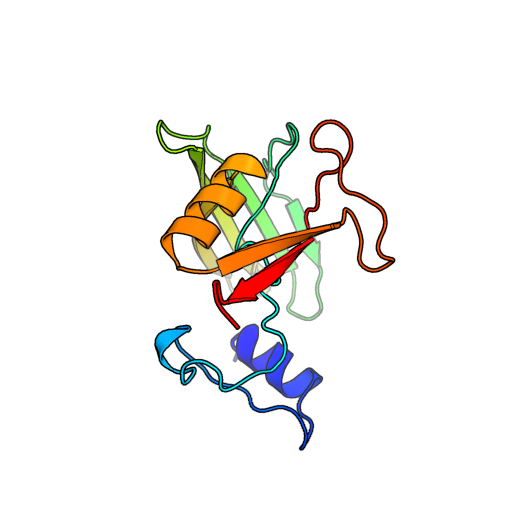 CA 1
ATOM 835 C C . VAL A 1 106 ? 11.295 3.947 -8.471 1.00 86.19 106 VAL A C 1
ATOM 837 O O . VAL A 1 106 ? 11.076 2.909 -9.091 1.00 86.19 106 VAL A O 1
ATOM 840 N N . GLU A 1 107 ? 12.533 4.384 -8.234 1.00 87.62 107 GLU A N 1
ATOM 841 C CA . GLU A 1 107 ? 13.748 3.686 -8.657 1.00 87.62 107 GLU A CA 1
ATOM 842 C C . GLU A 1 107 ? 13.874 2.331 -7.959 1.00 87.62 107 GLU A C 1
ATOM 844 O O . GLU A 1 107 ? 14.011 1.319 -8.639 1.00 87.62 107 GLU A O 1
ATOM 849 N N . GLN A 1 108 ? 13.735 2.293 -6.628 1.00 86.06 108 GLN A N 1
ATOM 850 C CA . GLN A 1 108 ? 13.802 1.044 -5.862 1.00 86.06 108 GLN A CA 1
ATOM 851 C C . GLN A 1 108 ? 12.721 0.055 -6.304 1.00 86.06 108 GLN A C 1
ATOM 853 O O . GLN A 1 108 ? 13.011 -1.116 -6.529 1.00 86.06 108 GLN A O 1
ATOM 858 N N . VAL A 1 109 ? 11.479 0.515 -6.496 1.00 86.62 109 VAL A N 1
ATOM 859 C CA . VAL A 1 109 ? 10.414 -0.383 -6.967 1.00 86.62 109 VAL A CA 1
ATOM 860 C C . VAL A 1 109 ? 10.663 -0.847 -8.404 1.0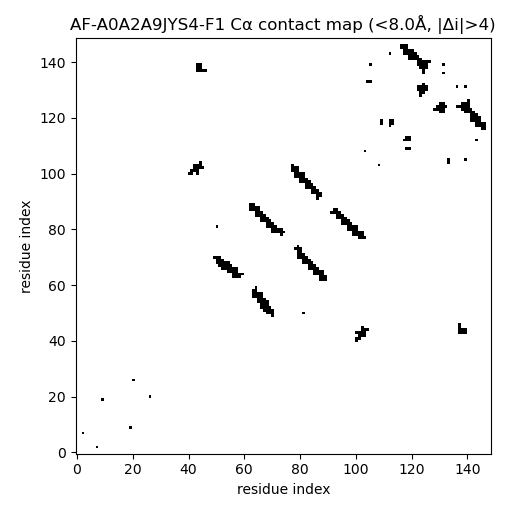0 86.62 109 VAL A C 1
ATOM 862 O O . VAL A 1 109 ? 10.390 -1.999 -8.727 1.00 86.62 109 VAL A O 1
ATOM 865 N N . THR A 1 110 ? 11.217 0.006 -9.266 1.00 89.69 110 THR A N 1
ATOM 866 C CA . THR A 1 110 ? 11.591 -0.387 -10.634 1.00 89.69 110 THR A CA 1
ATOM 867 C C . THR A 1 110 ? 12.685 -1.459 -10.625 1.00 89.69 110 THR A C 1
ATOM 869 O O . THR A 1 110 ? 12.599 -2.420 -11.389 1.00 89.69 110 THR A O 1
ATOM 872 N N . GLU A 1 111 ? 13.684 -1.334 -9.749 1.00 90.12 111 GLU A N 1
ATOM 873 C CA . GLU A 1 111 ? 14.745 -2.331 -9.564 1.00 90.12 111 GLU A CA 1
ATOM 874 C C . GLU A 1 111 ? 14.203 -3.655 -9.006 1.00 90.12 111 GLU A C 1
ATOM 876 O O . GLU A 1 111 ? 14.522 -4.716 -9.547 1.00 90.12 111 GLU A O 1
ATOM 881 N N . ASP A 1 112 ? 13.332 -3.604 -7.994 1.00 88.00 112 ASP A N 1
ATOM 882 C CA . ASP A 1 112 ? 12.671 -4.785 -7.423 1.00 88.00 112 ASP A CA 1
ATOM 883 C C . ASP A 1 112 ? 11.851 -5.535 -8.487 1.00 88.00 112 ASP A C 1
ATOM 885 O O . ASP A 1 112 ? 11.919 -6.762 -8.599 1.00 88.00 112 ASP A O 1
ATOM 889 N N . LEU A 1 113 ? 11.094 -4.795 -9.306 1.00 88.88 113 LEU A N 1
ATOM 890 C CA . LEU A 1 113 ? 10.307 -5.359 -10.403 1.00 88.88 113 LEU A CA 1
ATOM 891 C C . LEU A 1 113 ? 11.208 -5.973 -11.479 1.00 88.88 113 LEU A C 1
ATOM 893 O O . LEU A 1 113 ? 10.939 -7.085 -11.933 1.00 88.88 113 LEU A O 1
ATOM 897 N N . ALA A 1 114 ? 12.311 -5.310 -11.834 1.00 90.06 114 ALA A N 1
ATOM 898 C CA . ALA A 1 114 ? 13.294 -5.856 -12.765 1.00 90.06 114 ALA A CA 1
ATOM 899 C C . ALA A 1 114 ? 13.926 -7.153 -12.243 1.00 90.06 114 ALA A C 1
ATOM 901 O O . ALA A 1 114 ? 14.041 -8.122 -12.996 1.00 90.06 114 ALA A O 1
ATOM 902 N N . ALA A 1 115 ? 14.278 -7.212 -10.956 1.00 88.88 115 ALA A N 1
ATOM 903 C CA . ALA A 1 115 ? 14.792 -8.420 -10.314 1.00 88.88 115 ALA A CA 1
ATOM 904 C C . ALA A 1 115 ? 13.762 -9.566 -10.305 1.00 88.88 115 ALA A C 1
ATOM 906 O O . ALA A 1 115 ? 14.140 -10.737 -10.369 1.00 88.88 115 ALA A O 1
ATOM 907 N N . ALA A 1 116 ? 12.468 -9.234 -10.287 1.00 88.50 116 ALA A N 1
ATOM 908 C CA . ALA A 1 116 ? 11.361 -10.179 -10.414 1.00 88.50 116 ALA A CA 1
ATOM 909 C C . ALA A 1 116 ? 11.024 -10.571 -11.872 1.00 88.50 116 ALA A C 1
ATOM 911 O O . ALA A 1 116 ? 10.090 -11.340 -12.094 1.00 88.50 116 ALA A O 1
ATOM 912 N N . GLY A 1 117 ? 11.767 -10.074 -12.870 1.00 89.19 117 GLY A N 1
ATOM 913 C CA . GLY A 1 117 ? 11.532 -10.370 -14.288 1.00 89.19 117 GLY A CA 1
ATOM 914 C C . GLY A 1 117 ? 10.413 -9.544 -14.930 1.00 89.19 117 GLY A C 1
ATOM 915 O O . GLY A 1 117 ? 9.884 -9.934 -15.972 1.00 89.19 117 GLY A O 1
ATOM 916 N N . LEU A 1 118 ? 10.052 -8.410 -14.330 1.00 90.69 118 LEU A N 1
ATOM 917 C CA . LEU A 1 118 ? 9.068 -7.460 -14.846 1.00 90.69 118 LEU A CA 1
ATOM 918 C C . LEU A 1 118 ? 9.770 -6.198 -15.378 1.00 90.69 118 LEU A C 1
ATOM 920 O O . LEU A 1 118 ? 10.807 -5.777 -14.871 1.00 90.69 118 LEU A O 1
ATOM 924 N N . ALA A 1 119 ? 9.235 -5.586 -16.426 1.00 91.31 119 ALA A N 1
ATOM 925 C CA . ALA A 1 119 ? 9.629 -4.267 -16.905 1.00 91.31 119 ALA A CA 1
ATOM 926 C C . ALA A 1 119 ? 8.531 -3.266 -16.556 1.00 91.31 119 ALA A C 1
ATOM 928 O O . ALA A 1 119 ? 7.357 -3.532 -16.798 1.00 91.31 119 ALA A O 1
ATOM 929 N N . VAL A 1 120 ? 8.907 -2.120 -15.989 1.00 91.81 120 VAL A N 1
ATOM 930 C CA . VAL A 1 120 ? 7.971 -1.016 -15.758 1.00 91.81 120 VAL A CA 1
ATOM 931 C C . VAL A 1 120 ? 7.661 -0.341 -17.090 1.00 91.81 120 VAL A C 1
ATOM 933 O O . VAL A 1 120 ? 8.557 0.209 -17.729 1.00 91.81 120 VAL A O 1
ATOM 936 N N . ASP A 1 121 ? 6.389 -0.348 -17.476 1.00 92.25 121 ASP A N 1
ATOM 937 C CA . ASP A 1 121 ? 5.900 0.321 -18.678 1.00 92.25 121 ASP A CA 1
ATOM 938 C C . ASP A 1 121 ? 5.552 1.780 -18.384 1.00 92.25 121 ASP A C 1
ATOM 940 O O . ASP A 1 121 ? 5.902 2.681 -19.155 1.00 92.25 121 ASP A O 1
ATOM 944 N N . ARG A 1 122 ? 4.840 2.032 -17.274 1.00 92.19 122 ARG A N 1
ATOM 945 C CA . ARG A 1 122 ? 4.351 3.368 -16.899 1.00 92.19 122 ARG A CA 1
ATOM 946 C C . ARG A 1 122 ? 4.271 3.555 -15.391 1.00 92.19 122 ARG A C 1
ATOM 948 O O . ARG A 1 122 ? 4.011 2.615 -14.645 1.00 92.19 122 ARG A O 1
ATOM 955 N N . VAL A 1 123 ? 4.431 4.807 -14.962 1.00 91.62 123 VAL A N 1
ATOM 956 C CA . VAL A 1 123 ? 4.222 5.226 -13.573 1.00 91.62 123 VAL A CA 1
ATOM 957 C C . VAL A 1 123 ? 3.278 6.423 -13.542 1.00 91.62 123 VAL A C 1
ATOM 959 O O . VAL A 1 123 ? 3.538 7.458 -14.166 1.00 91.62 123 VAL A O 1
ATOM 962 N N . TRP A 1 124 ? 2.177 6.275 -12.813 1.00 91.50 124 TRP A N 1
ATOM 963 C CA . TRP A 1 124 ? 1.108 7.263 -12.710 1.00 91.50 124 TRP A CA 1
ATOM 964 C C . TRP A 1 124 ? 0.986 7.818 -11.290 1.00 91.50 124 TRP A C 1
ATOM 966 O O . TRP A 1 124 ? 1.251 7.111 -10.323 1.00 91.50 124 TRP A O 1
ATOM 976 N N . SER A 1 125 ? 0.573 9.078 -11.158 1.00 88.56 125 SER A N 1
ATOM 977 C CA . SER A 1 125 ? 0.283 9.725 -9.868 1.00 88.56 125 SER A CA 1
ATOM 978 C C . SER A 1 125 ? -1.167 9.563 -9.417 1.00 88.56 125 SER A C 1
ATOM 980 O O . SER A 1 125 ? -1.488 9.790 -8.252 1.00 88.56 125 SER A O 1
ATOM 982 N N . ASP A 1 126 ? -2.059 9.189 -10.334 1.00 84.50 126 ASP A N 1
ATOM 983 C CA . ASP A 1 126 ? -3.472 8.970 -10.059 1.00 84.50 126 ASP A CA 1
ATOM 984 C C . ASP A 1 126 ? -4.087 7.937 -11.016 1.00 84.50 126 ASP A C 1
ATOM 986 O O . ASP A 1 126 ? -3.515 7.556 -12.040 1.00 84.50 126 ASP A O 1
ATOM 990 N N . TRP A 1 127 ? -5.302 7.497 -10.690 1.00 84.62 127 TRP A N 1
ATOM 991 C CA . TRP A 1 127 ? -6.080 6.562 -11.509 1.00 84.62 127 TRP A CA 1
ATOM 992 C C . TRP A 1 127 ? -6.591 7.170 -12.824 1.00 84.62 127 TRP A C 1
ATOM 994 O O . TRP A 1 127 ? -7.186 6.466 -13.637 1.00 84.62 127 TRP A O 1
ATOM 1004 N N . HIS A 1 128 ? -6.383 8.471 -13.041 1.00 88.38 128 HIS A N 1
ATOM 1005 C CA . HIS A 1 128 ? -6.710 9.148 -14.292 1.00 88.38 128 HIS A CA 1
ATOM 1006 C C . HIS A 1 128 ? -5.534 9.142 -15.280 1.00 88.38 128 HIS A C 1
ATOM 1008 O O . HIS A 1 128 ? -5.654 9.714 -16.364 1.00 88.38 128 HIS A O 1
ATOM 1014 N N . GLY A 1 129 ? -4.421 8.481 -14.938 1.00 89.25 129 GLY A N 1
ATOM 1015 C CA . GLY A 1 129 ? -3.256 8.351 -15.808 1.00 89.25 129 GLY A CA 1
ATOM 1016 C C . GLY A 1 129 ? -2.428 9.631 -15.884 1.00 89.25 129 GLY A C 1
ATOM 1017 O O . GLY A 1 129 ? -1.796 9.907 -16.905 1.00 89.25 129 GLY A O 1
ATOM 1018 N N . ARG A 1 130 ? -2.440 10.458 -14.833 1.00 93.44 130 ARG A N 1
ATOM 1019 C CA . ARG A 1 130 ? -1.506 11.582 -14.743 1.00 93.44 130 ARG A CA 1
ATOM 1020 C C . ARG A 1 130 ? -0.085 11.050 -14.533 1.00 93.44 130 ARG A C 1
ATOM 1022 O O . ARG A 1 130 ? 0.093 10.172 -13.692 1.00 93.44 130 ARG A O 1
ATOM 1029 N N . PRO A 1 131 ? 0.934 11.563 -15.246 1.00 93.75 131 PRO A N 1
ATOM 1030 C CA . PRO A 1 131 ? 2.324 11.180 -15.006 1.00 93.75 131 PRO A CA 1
ATOM 1031 C C . PRO A 1 131 ? 2.734 11.372 -13.543 1.00 93.75 131 PRO A C 1
ATOM 1033 O O . PRO A 1 131 ? 2.291 12.317 -12.882 1.00 93.75 131 PRO A O 1
ATOM 1036 N N . PHE A 1 132 ? 3.561 10.461 -13.039 1.00 90.25 132 PHE A N 1
ATOM 1037 C CA . PHE A 1 132 ? 4.125 10.562 -11.699 1.00 90.25 132 PHE A CA 1
ATOM 1038 C C . PHE A 1 132 ? 5.323 11.520 -11.650 1.00 90.25 132 PHE A C 1
ATOM 1040 O O . PHE A 1 132 ? 6.120 11.585 -12.583 1.00 90.25 132 PHE A O 1
ATOM 1047 N N . ASP A 1 133 ? 5.447 12.230 -10.531 1.00 87.94 133 ASP A N 1
ATOM 1048 C CA . ASP A 1 133 ? 6.610 13.040 -10.160 1.00 87.94 133 ASP A CA 1
ATOM 1049 C C . ASP A 1 133 ? 6.846 12.818 -8.665 1.00 87.94 133 ASP A C 1
ATOM 1051 O O . ASP A 1 133 ? 5.963 13.115 -7.859 1.00 87.94 133 ASP A O 1
ATOM 1055 N N . ALA A 1 134 ? 8.013 12.280 -8.313 1.00 83.44 134 ALA A N 1
ATOM 1056 C CA . ALA A 1 134 ? 8.354 11.890 -6.949 1.00 83.44 134 ALA A CA 1
ATOM 1057 C C . ALA A 1 134 ? 8.470 13.073 -5.974 1.00 83.44 134 ALA A C 1
ATOM 1059 O O . ALA A 1 134 ? 8.349 12.869 -4.763 1.00 83.44 134 ALA A O 1
ATOM 1060 N N . ALA A 1 135 ? 8.711 14.287 -6.484 1.00 84.00 135 ALA A N 1
ATOM 1061 C CA . ALA A 1 135 ? 8.798 15.493 -5.666 1.00 84.00 135 ALA A CA 1
ATOM 1062 C C . ALA A 1 135 ? 7.414 16.045 -5.290 1.00 84.00 135 ALA A C 1
ATOM 1064 O O . ALA A 1 135 ? 7.264 16.666 -4.240 1.00 84.00 135 ALA A O 1
ATOM 1065 N N . GLU A 1 136 ? 6.409 15.804 -6.132 1.00 83.00 136 GLU A N 1
ATOM 1066 C CA . GLU A 1 136 ? 5.092 16.441 -6.031 1.00 83.00 136 GLU A CA 1
ATOM 1067 C C . GLU A 1 136 ? 3.991 15.469 -5.586 1.00 83.00 136 GLU A C 1
ATOM 1069 O O . GLU A 1 136 ? 3.003 15.877 -4.973 1.00 83.00 136 GLU A O 1
ATOM 1074 N N . HIS A 1 137 ? 4.128 14.179 -5.903 1.00 84.44 137 HIS A N 1
ATOM 1075 C CA . HIS A 1 137 ? 3.039 13.218 -5.767 1.00 84.44 137 HIS A CA 1
ATOM 1076 C C . HIS A 1 137 ? 3.322 12.166 -4.683 1.00 84.44 137 HIS A C 1
ATOM 1078 O O . HIS A 1 137 ? 4.347 11.490 -4.736 1.00 84.44 137 HIS A O 1
ATOM 1084 N N . PRO A 1 138 ? 2.392 11.956 -3.731 1.00 75.12 138 PRO A N 1
ATOM 1085 C CA . PRO A 1 138 ? 2.533 10.951 -2.674 1.00 75.12 138 PRO A CA 1
ATOM 1086 C C . PRO A 1 138 ? 2.076 9.543 -3.099 1.00 75.12 138 PRO A C 1
ATOM 1088 O O . PRO A 1 138 ? 2.312 8.574 -2.388 1.00 75.12 138 PRO A O 1
ATOM 1091 N N . LEU A 1 139 ? 1.390 9.413 -4.237 1.00 78.19 139 LEU A N 1
ATOM 1092 C CA . LEU A 1 139 ? 0.908 8.139 -4.764 1.00 78.19 139 LEU A CA 1
ATOM 1093 C C . LEU A 1 139 ? 1.649 7.819 -6.057 1.00 78.19 139 LEU A C 1
ATOM 1095 O O . LEU A 1 139 ? 1.691 8.656 -6.953 1.00 78.19 139 LEU A O 1
ATOM 1099 N N . MET A 1 140 ? 2.160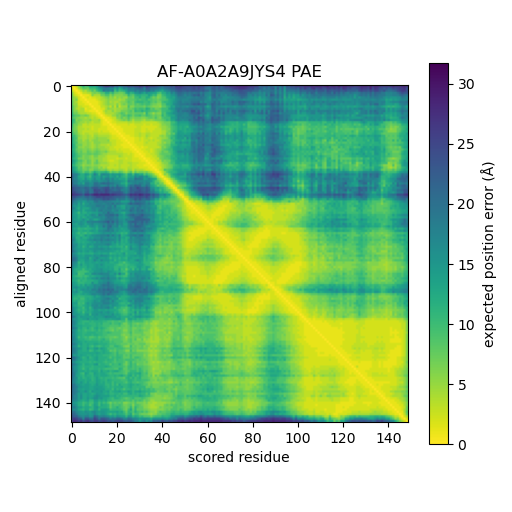 6.595 -6.160 1.00 83.38 140 MET A N 1
ATOM 1100 C CA . MET A 1 140 ? 2.627 6.011 -7.413 1.00 83.38 140 MET A CA 1
ATOM 1101 C C . MET A 1 140 ? 1.792 4.773 -7.743 1.00 83.38 140 MET A C 1
ATOM 1103 O O . MET A 1 140 ? 1.518 3.944 -6.877 1.00 83.38 140 MET A O 1
ATOM 1107 N N . ILE A 1 141 ? 1.393 4.647 -9.002 1.00 86.12 141 ILE A N 1
ATOM 1108 C CA . ILE A 1 141 ? 0.743 3.466 -9.569 1.00 86.12 141 ILE A CA 1
ATOM 1109 C C . ILE A 1 141 ? 1.663 2.969 -10.676 1.00 86.12 141 ILE A C 1
ATOM 1111 O O . ILE A 1 141 ? 1.922 3.702 -11.629 1.00 86.12 141 ILE A O 1
ATOM 1115 N N . ILE A 1 142 ? 2.171 1.747 -10.538 1.00 87.81 142 ILE A N 1
ATOM 1116 C CA . ILE A 1 142 ? 3.137 1.169 -11.472 1.00 87.81 142 ILE A CA 1
ATOM 1117 C C . ILE A 1 142 ? 2.436 0.137 -12.347 1.00 87.81 142 ILE A C 1
ATOM 1119 O O . ILE A 1 142 ? 1.849 -0.824 -11.856 1.00 87.81 142 ILE A O 1
ATOM 1123 N N . GLU A 1 143 ? 2.520 0.354 -13.652 1.00 89.94 143 GLU A N 1
ATOM 1124 C CA . GLU A 1 143 ? 2.137 -0.597 -14.685 1.00 89.94 143 GLU A CA 1
ATOM 1125 C C . GLU A 1 143 ? 3.406 -1.317 -15.147 1.00 89.94 143 GLU A C 1
ATOM 1127 O O . GLU A 1 143 ? 4.373 -0.665 -15.549 1.00 89.94 143 GLU A O 1
ATOM 1132 N N . ALA A 1 144 ? 3.426 -2.646 -15.051 1.00 90.00 144 ALA A N 1
ATOM 1133 C CA . ALA A 1 144 ? 4.581 -3.458 -15.412 1.00 90.00 144 ALA A CA 1
ATOM 1134 C C . ALA A 1 144 ? 4.162 -4.736 -16.148 1.00 90.00 144 ALA A C 1
ATOM 1136 O O . ALA A 1 144 ? 3.118 -5.317 -15.846 1.00 90.00 144 ALA A O 1
ATOM 1137 N N . CYS A 1 145 ? 5.001 -5.190 -17.076 1.00 88.12 145 CYS A N 1
ATOM 1138 C CA . CYS A 1 145 ? 4.781 -6.382 -17.888 1.00 88.12 145 CYS A CA 1
ATOM 1139 C C . CYS A 1 145 ? 5.955 -7.375 -17.771 1.00 88.12 145 CYS A C 1
ATOM 1141 O O . CYS A 1 145 ? 7.059 -6.985 -17.389 1.00 88.12 145 CYS A O 1
ATOM 1143 N N . PRO A 1 146 ? 5.769 -8.671 -18.078 1.00 88.06 146 PRO A N 1
ATOM 1144 C CA . PRO A 1 146 ? 6.870 -9.635 -18.115 1.00 88.06 146 PRO A CA 1
ATOM 1145 C C . PRO A 1 146 ? 7.959 -9.256 -19.128 1.00 88.06 146 PRO A C 1
ATOM 1147 O O . PRO A 1 146 ? 7.669 -8.923 -20.277 1.00 88.06 146 PRO A O 1
ATOM 1150 N N . GLN A 1 147 ? 9.229 -9.370 -18.733 1.00 81.25 147 GLN A N 1
ATOM 1151 C CA . GLN A 1 147 ? 10.353 -9.181 -19.651 1.00 81.25 147 GLN A CA 1
ATOM 1152 C C . GLN A 1 147 ? 10.405 -10.325 -20.678 1.00 81.25 147 GLN A C 1
ATOM 1154 O O . GLN A 1 147 ? 10.603 -11.484 -20.317 1.00 81.25 147 GLN A O 1
ATOM 1159 N N . GLY A 1 148 ? 10.276 -9.995 -21.968 1.00 68.06 148 GLY A N 1
ATOM 1160 C CA . GLY A 1 148 ? 10.437 -10.948 -23.076 1.00 68.06 148 GLY A CA 1
ATOM 1161 C C . GLY A 1 148 ? 9.151 -11.588 -23.613 1.00 68.06 148 GLY A C 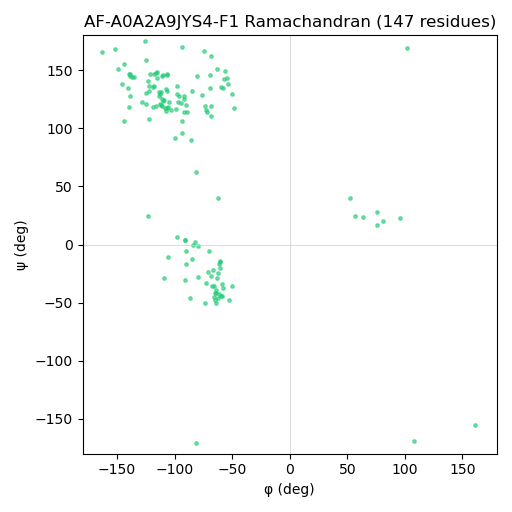1
ATOM 1162 O O . GLY A 1 148 ? 9.237 -12.668 -24.201 1.00 68.06 148 GLY A O 1
ATOM 1163 N N . ALA A 1 149 ? 7.994 -10.947 -23.415 1.00 53.94 149 ALA A N 1
ATOM 1164 C CA . ALA A 1 149 ? 6.757 -11.268 -24.133 1.00 53.94 149 ALA A CA 1
ATOM 1165 C C . ALA A 1 149 ? 6.824 -10.891 -25.627 1.00 53.94 149 ALA A C 1
ATOM 1167 O O . ALA A 1 149 ? 7.465 -9.865 -25.959 1.00 53.94 149 ALA A O 1
#

Foldseek 3Di:
DDDDPVVVVCVVPPDPVDDDDPDDCVVPDPPPDPDDFDDDLPEWADDDDFQFADWDWDQDPLGIKTKTWGWDQQDPQQWIKIKIWIARPVVRDIDIDIDTGHYDDPVRVQVVCVVVQKHFPAKALDPVRHHDDSVPGRDITTDIDGHPD

Mean predicted aligned error: 9.81 Å